Protein AF-A0A8T4L380-F1 (afdb_monomer_lite)

Structure (mmCIF, N/CA/C/O backbone):
data_AF-A0A8T4L380-F1
#
_entry.id   AF-A0A8T4L380-F1
#
loop_
_atom_site.group_PDB
_atom_site.id
_atom_site.type_symbol
_atom_site.label_atom_id
_atom_site.label_alt_id
_atom_site.label_comp_id
_atom_site.label_asym_id
_atom_site.label_entity_id
_atom_site.label_seq_id
_atom_site.pdbx_PDB_ins_code
_atom_site.Cartn_x
_atom_site.Cartn_y
_atom_site.Cartn_z
_atom_site.occupancy
_atom_site.B_iso_or_equiv
_atom_site.auth_seq_id
_atom_site.auth_comp_id
_atom_site.auth_asym_id
_atom_site.auth_atom_id
_atom_site.pdbx_PDB_model_num
ATOM 1 N N . ASP A 1 1 ? -17.806 3.455 11.274 1.00 92.19 1 ASP A N 1
ATOM 2 C CA . ASP A 1 1 ? -17.562 3.698 9.845 1.00 92.19 1 ASP A CA 1
ATOM 3 C C . ASP A 1 1 ? -16.169 3.200 9.484 1.00 92.19 1 ASP A C 1
ATOM 5 O O . ASP A 1 1 ? -15.406 2.957 10.416 1.00 92.19 1 ASP A O 1
ATOM 9 N N . VAL A 1 2 ? -15.879 2.960 8.207 1.00 95.69 2 VAL A N 1
ATOM 10 C CA . VAL A 1 2 ? -14.530 2.593 7.743 1.00 95.69 2 VAL A CA 1
ATOM 11 C C . VAL A 1 2 ? -14.203 3.449 6.533 1.00 95.69 2 VAL A C 1
ATOM 13 O O . VAL A 1 2 ? -14.936 3.405 5.547 1.00 95.69 2 VAL A O 1
ATOM 16 N N . SER A 1 3 ? -13.111 4.196 6.608 1.00 97.75 3 SER A N 1
ATOM 17 C CA . SER A 1 3 ? -12.619 5.052 5.532 1.00 97.75 3 SER A CA 1
ATOM 18 C C . SER A 1 3 ? -11.193 4.659 5.152 1.00 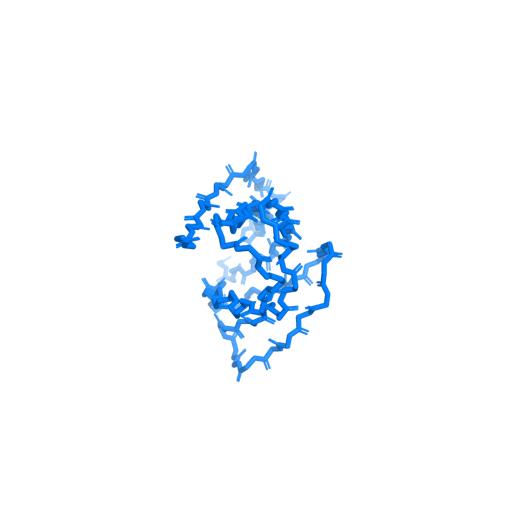97.75 3 SER A C 1
ATOM 20 O O . SER A 1 3 ? -10.474 4.011 5.915 1.00 97.75 3 SER A O 1
ATOM 22 N N . GLY A 1 4 ? -10.806 5.024 3.932 1.00 97.62 4 GLY A N 1
ATOM 23 C CA . GLY A 1 4 ? -9.460 4.833 3.416 1.00 97.62 4 GLY A CA 1
ATOM 24 C C . GLY A 1 4 ? -9.058 6.020 2.552 1.00 97.62 4 GLY A C 1
ATOM 25 O O . GLY A 1 4 ? 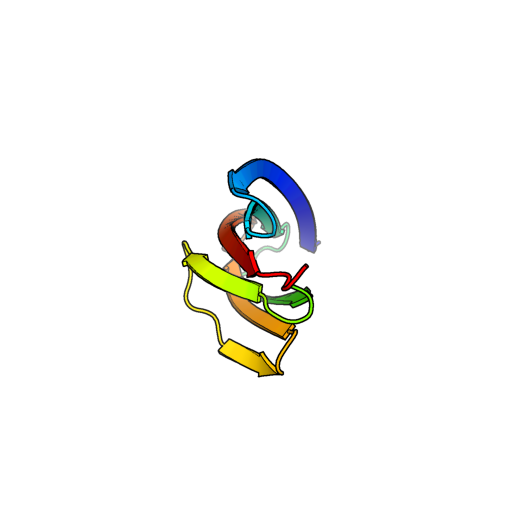-9.827 6.438 1.686 1.00 97.62 4 GLY A O 1
ATOM 26 N N . GLU A 1 5 ? -7.863 6.550 2.777 1.00 98.25 5 GLU A N 1
ATOM 27 C CA . GLU A 1 5 ? -7.256 7.606 1.970 1.00 98.25 5 GLU A CA 1
ATOM 28 C C . GLU A 1 5 ? -5.959 7.092 1.354 1.00 98.25 5 GLU A C 1
ATOM 30 O O . GLU A 1 5 ? -5.161 6.460 2.038 1.00 98.25 5 GLU A O 1
ATOM 35 N N . ARG A 1 6 ? -5.748 7.366 0.064 1.00 98.19 6 ARG A N 1
ATOM 36 C CA . ARG A 1 6 ? -4.556 6.963 -0.686 1.00 98.19 6 ARG A CA 1
ATOM 37 C C . ARG A 1 6 ? -3.841 8.193 -1.218 1.00 98.19 6 ARG A C 1
ATOM 39 O O . ARG A 1 6 ? -4.427 8.956 -1.986 1.00 98.19 6 ARG A O 1
ATOM 46 N N . ILE A 1 7 ? -2.556 8.315 -0.912 1.00 98.06 7 ILE A N 1
ATOM 47 C CA . ILE A 1 7 ? -1.690 9.385 -1.409 1.00 98.06 7 ILE A CA 1
ATOM 48 C C . ILE A 1 7 ? -0.462 8.810 -2.117 1.00 98.06 7 ILE A C 1
ATOM 50 O O . ILE A 1 7 ? 0.049 7.753 -1.748 1.00 98.06 7 ILE A O 1
ATOM 54 N N . GLN A 1 8 ? 0.014 9.505 -3.152 1.00 98.25 8 GLN A N 1
ATOM 55 C CA . GLN A 1 8 ? 1.335 9.260 -3.730 1.00 98.25 8 GLN A CA 1
ATOM 56 C C . GLN A 1 8 ? 2.334 10.171 -3.026 1.00 98.25 8 GLN A C 1
ATOM 58 O O . GLN A 1 8 ? 2.274 11.389 -3.188 1.00 98.25 8 GLN A O 1
ATOM 63 N N . THR A 1 9 ? 3.218 9.587 -2.226 1.00 98.06 9 THR A N 1
ATOM 64 C CA . THR A 1 9 ? 4.196 10.337 -1.430 1.00 98.06 9 THR A CA 1
ATOM 65 C C . THR A 1 9 ? 5.437 10.687 -2.236 1.00 98.06 9 THR A C 1
ATOM 67 O O . THR A 1 9 ? 6.051 11.724 -1.999 1.00 98.06 9 THR A O 1
ATOM 70 N N . GLU A 1 10 ? 5.787 9.856 -3.220 1.00 97.69 10 GLU A N 1
ATOM 71 C CA . GLU A 1 10 ? 6.973 10.057 -4.044 1.00 97.69 10 GLU A CA 1
ATOM 72 C C . GLU A 1 10 ? 6.771 9.545 -5.478 1.00 97.69 10 GLU A C 1
ATOM 74 O O . GLU A 1 10 ? 6.052 8.572 -5.721 1.00 97.69 10 GLU A O 1
ATOM 79 N N . SER A 1 11 ? 7.431 10.204 -6.432 1.00 97.06 11 SER A N 1
ATOM 80 C CA . SER A 1 11 ? 7.578 9.744 -7.814 1.00 97.06 11 SER A CA 1
ATOM 81 C C . SER A 1 11 ? 8.964 10.121 -8.323 1.00 97.06 11 SER A C 1
ATOM 83 O O . SER A 1 11 ? 9.300 11.304 -8.424 1.00 97.06 11 SER A O 1
ATOM 85 N N . VAL A 1 12 ? 9.785 9.121 -8.633 1.00 97.50 12 VAL A N 1
ATOM 86 C CA . VAL A 1 12 ? 11.177 9.300 -9.053 1.00 97.50 12 VAL A CA 1
ATOM 87 C C . VAL A 1 12 ? 11.394 8.633 -10.402 1.00 97.50 12 VAL A C 1
ATOM 89 O O . VAL A 1 12 ? 11.226 7.424 -10.554 1.00 97.50 12 VAL A O 1
ATOM 92 N N . ASN A 1 13 ? 11.858 9.399 -11.392 1.00 96.56 13 ASN A N 1
ATOM 93 C CA . ASN A 1 13 ? 12.427 8.813 -12.601 1.00 96.56 13 ASN A CA 1
ATOM 94 C C . ASN A 1 13 ? 13.894 8.448 -12.340 1.00 96.56 13 ASN A C 1
ATOM 96 O O . ASN A 1 13 ? 14.763 9.315 -12.318 1.00 96.56 13 ASN A O 1
ATOM 100 N N . VAL A 1 14 ? 14.165 7.159 -12.134 1.00 95.62 14 VAL A N 1
ATOM 101 C CA . VAL A 1 14 ? 15.520 6.665 -11.832 1.00 95.62 14 VAL A CA 1
ATO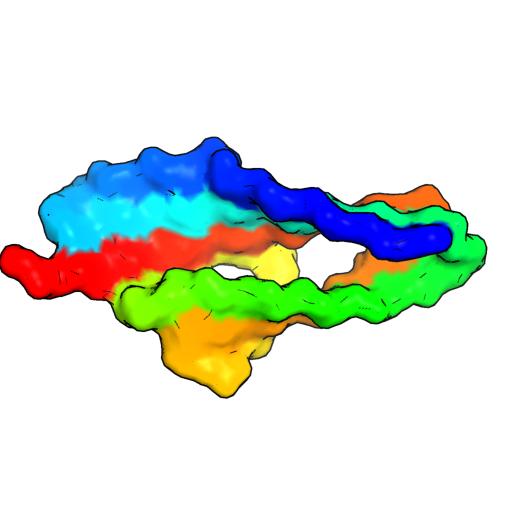M 102 C C . VAL A 1 14 ? 16.406 6.724 -13.075 1.00 95.62 14 VAL A C 1
ATOM 104 O O . VAL A 1 14 ? 17.590 7.045 -13.004 1.00 95.62 14 VAL A O 1
ATOM 107 N N . ARG A 1 15 ? 15.833 6.368 -14.229 1.00 94.31 15 ARG A N 1
ATOM 108 C CA . ARG A 1 15 ? 16.455 6.439 -15.557 1.00 94.31 15 ARG A CA 1
ATOM 109 C C . ARG A 1 15 ? 15.382 6.313 -16.639 1.00 94.31 15 ARG A C 1
ATOM 111 O O . ARG A 1 15 ? 14.216 6.045 -16.345 1.00 94.31 15 ARG A O 1
ATOM 118 N N . LYS A 1 16 ? 15.780 6.424 -17.913 1.00 95.06 16 LYS A N 1
ATOM 119 C CA . LYS A 1 16 ? 14.875 6.211 -19.056 1.00 95.06 16 LYS A CA 1
ATOM 120 C C . LYS A 1 16 ? 14.114 4.886 -18.897 1.00 95.06 16 LYS A C 1
ATOM 122 O O . LYS A 1 16 ? 14.730 3.827 -18.803 1.00 95.06 16 LYS A O 1
ATOM 127 N N . GLY A 1 17 ? 12.785 4.976 -18.867 1.00 94.12 17 GLY A N 1
ATOM 128 C CA . GLY A 1 17 ? 11.895 3.822 -18.758 1.00 94.12 17 GLY A CA 1
ATOM 129 C C . GLY A 1 17 ? 11.827 3.163 -17.378 1.00 94.12 17 GLY A C 1
ATOM 130 O O . GLY A 1 17 ? 11.197 2.123 -17.280 1.00 94.12 17 GLY A O 1
ATOM 131 N N . VAL A 1 18 ? 12.436 3.713 -16.321 1.00 96.75 18 VAL A N 1
ATOM 132 C CA . VAL A 1 18 ? 12.329 3.168 -14.954 1.00 96.75 18 VAL A CA 1
ATOM 133 C C . VAL A 1 18 ? 11.841 4.244 -13.992 1.00 96.75 18 VAL A C 1
ATOM 135 O O . VAL A 1 18 ? 12.484 5.286 -13.844 1.00 96.75 18 VAL A O 1
ATOM 138 N N . TYR A 1 19 ? 10.726 3.961 -13.326 1.00 97.44 19 TYR A N 1
ATOM 139 C CA . TYR A 1 19 ? 10.068 4.848 -12.370 1.00 97.44 19 TYR A CA 1
ATOM 140 C C . TYR A 1 19 ? 9.898 4.137 -11.033 1.00 97.44 19 TYR A C 1
ATOM 142 O O . TYR A 1 19 ? 9.598 2.944 -11.021 1.00 97.44 19 TYR A O 1
ATOM 150 N N . LEU A 1 20 ? 10.097 4.865 -9.938 1.00 98.06 20 LEU A N 1
ATOM 151 C CA . LEU A 1 20 ? 9.760 4.442 -8.585 1.00 98.06 20 LEU A CA 1
ATOM 152 C C . LEU A 1 20 ? 8.657 5.351 -8.061 1.00 98.06 20 LEU A C 1
ATOM 154 O O . LEU A 1 20 ? 8.868 6.556 -7.947 1.00 98.06 20 LEU A O 1
ATOM 158 N N . ASP A 1 21 ? 7.511 4.770 -7.738 1.00 98.19 21 ASP A N 1
ATOM 159 C CA . ASP A 1 21 ? 6.377 5.487 -7.170 1.00 98.19 21 ASP A CA 1
ATOM 160 C C . ASP A 1 21 ? 6.058 4.912 -5.791 1.00 98.19 21 ASP A C 1
ATOM 162 O O . ASP A 1 21 ? 5.867 3.701 -5.645 1.00 98.19 21 ASP A O 1
ATOM 166 N N . SER A 1 22 ? 6.020 5.777 -4.780 1.00 98.44 22 SER A N 1
ATOM 167 C CA . SER A 1 22 ? 5.720 5.410 -3.394 1.00 98.44 22 SER A CA 1
ATOM 168 C C . SER A 1 22 ? 4.331 5.899 -3.012 1.00 98.44 22 SER A C 1
ATOM 170 O O . SER A 1 22 ? 3.930 7.014 -3.358 1.00 98.44 22 SER A O 1
ATOM 172 N N . TYR A 1 23 ? 3.602 5.062 -2.286 1.00 98.56 23 TYR A N 1
ATOM 173 C CA . TYR A 1 23 ? 2.234 5.321 -1.871 1.00 98.56 23 TYR A CA 1
ATOM 174 C C . TYR A 1 23 ? 2.047 5.036 -0.387 1.00 98.56 23 TYR A C 1
ATOM 176 O O . TYR A 1 23 ? 2.666 4.126 0.168 1.00 98.56 23 TYR A O 1
ATOM 184 N N . GLU A 1 24 ? 1.139 5.790 0.221 1.00 98.62 24 GLU A N 1
ATOM 185 C CA . GLU A 1 24 ? 0.619 5.538 1.561 1.00 98.62 24 GLU A CA 1
ATOM 186 C C . GLU A 1 24 ? -0.903 5.453 1.507 1.00 98.62 24 GLU A C 1
ATOM 188 O O . GLU A 1 24 ? -1.563 6.230 0.811 1.00 98.62 24 GLU A O 1
ATOM 193 N N . ILE A 1 25 ? -1.448 4.476 2.226 1.00 98.62 25 ILE A N 1
ATOM 194 C CA . ILE A 1 25 ? -2.878 4.242 2.365 1.00 98.62 25 ILE A CA 1
ATOM 195 C C . ILE A 1 25 ? -3.206 4.228 3.849 1.00 98.62 25 ILE A C 1
ATOM 197 O O . ILE A 1 25 ? -2.831 3.290 4.553 1.00 98.62 25 ILE A O 1
ATOM 201 N N . THR A 1 26 ? -3.915 5.246 4.318 1.00 98.56 26 THR A N 1
ATOM 202 C CA . THR A 1 26 ? -4.366 5.340 5.707 1.00 98.56 26 THR A CA 1
ATOM 203 C C . THR A 1 26 ? -5.790 4.826 5.802 1.00 98.56 26 THR A C 1
ATOM 205 O O . THR A 1 26 ? -6.689 5.333 5.135 1.00 98.56 26 THR A O 1
ATOM 208 N N . LEU A 1 27 ? -5.985 3.797 6.622 1.00 98.50 27 LEU A N 1
ATOM 209 C CA . LEU A 1 27 ? -7.278 3.202 6.927 1.00 98.50 27 LEU A CA 1
ATOM 210 C C . LEU A 1 27 ? -7.709 3.641 8.318 1.00 98.50 27 LEU A C 1
ATOM 212 O O . LEU A 1 27 ? -6.944 3.484 9.268 1.00 98.50 27 LEU A O 1
ATOM 216 N N . GLU A 1 28 ? -8.943 4.104 8.458 1.00 98.44 28 GLU A N 1
ATOM 217 C CA . GLU A 1 28 ? -9.497 4.537 9.737 1.00 98.44 28 GLU A CA 1
ATOM 218 C C . GLU A 1 28 ? -10.751 3.722 10.062 1.00 98.44 28 GLU A C 1
ATOM 220 O O . GLU A 1 28 ? -11.676 3.577 9.256 1.00 98.44 28 GLU A O 1
ATOM 225 N N . ASN A 1 29 ? -10.781 3.157 11.267 1.00 98.31 29 ASN A N 1
ATOM 226 C CA . ASN A 1 29 ? -11.878 2.349 11.767 1.00 98.31 29 ASN A CA 1
ATOM 227 C C . ASN A 1 29 ? -12.563 3.047 12.942 1.00 98.31 29 ASN A C 1
ATOM 229 O O . ASN A 1 29 ? -12.107 3.010 14.083 1.00 98.31 29 ASN A O 1
ATOM 233 N N . GLN A 1 30 ? -13.748 3.590 12.6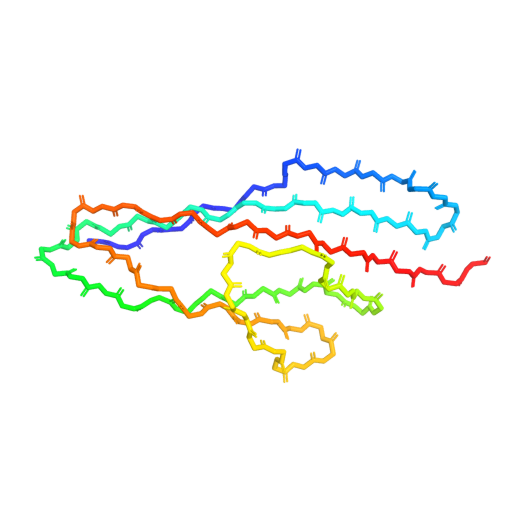78 1.00 98.12 30 GLN A N 1
ATOM 234 C CA . GLN A 1 30 ? -14.592 4.237 13.680 1.00 98.12 30 GLN A CA 1
ATOM 235 C C . GLN A 1 30 ? -15.525 3.259 14.419 1.00 98.12 30 GLN A C 1
ATOM 237 O O . GLN A 1 30 ? -16.427 3.686 15.146 1.00 98.12 30 GLN A O 1
ATOM 242 N N . LYS A 1 31 ? -15.387 1.941 14.227 1.00 97.56 31 LYS A N 1
ATOM 243 C CA . LYS A 1 31 ? -16.159 0.917 14.958 1.00 97.56 31 LYS A CA 1
ATOM 244 C C . LYS A 1 31 ? -15.520 0.619 16.317 1.00 97.56 31 LYS A C 1
ATOM 246 O O . LYS A 1 31 ? -14.347 0.892 16.543 1.00 97.56 31 LYS A O 1
ATOM 251 N N . ASP A 1 32 ? -16.305 0.028 17.212 1.00 98.00 32 ASP A N 1
ATOM 252 C CA . ASP A 1 32 ? -15.870 -0.386 18.556 1.00 98.00 32 ASP A CA 1
ATOM 253 C C . ASP A 1 32 ? -15.159 -1.753 18.580 1.00 98.00 32 ASP A C 1
ATOM 255 O O . ASP A 1 32 ? -14.802 -2.256 19.642 1.00 98.00 32 ASP A O 1
ATOM 259 N N . THR A 1 33 ? -14.934 -2.364 17.415 1.00 98.19 33 THR A N 1
ATOM 260 C CA . THR A 1 33 ? -14.239 -3.648 17.263 1.00 98.19 33 THR A CA 1
ATOM 261 C C . THR A 1 33 ? -13.126 -3.534 16.229 1.00 98.19 33 THR A C 1
ATOM 263 O O . THR A 1 33 ? -13.252 -2.766 15.273 1.00 98.19 33 THR A O 1
ATOM 266 N N . GLU A 1 34 ? -12.064 -4.327 16.395 1.00 98.25 34 GLU A N 1
ATOM 267 C CA . GLU A 1 34 ? -11.079 -4.551 15.331 1.00 98.25 34 GLU A CA 1
ATOM 268 C C . GLU A 1 34 ? -11.787 -5.101 14.087 1.00 98.25 34 GLU A C 1
ATOM 270 O O . GLU A 1 34 ? -12.736 -5.887 14.190 1.00 98.25 34 GLU A O 1
ATOM 275 N N . ILE A 1 35 ? -11.335 -4.663 12.918 1.00 98.31 35 ILE A N 1
ATOM 276 C CA . ILE A 1 35 ? -11.808 -5.160 11.630 1.00 98.31 35 ILE A CA 1
ATOM 277 C C . ILE A 1 35 ? -10.635 -5.569 10.755 1.00 98.31 35 ILE A C 1
ATOM 279 O O . ILE A 1 35 ? -9.526 -5.051 10.885 1.00 98.31 35 ILE A O 1
ATOM 283 N N . GLU A 1 36 ? -10.916 -6.463 9.821 1.00 98.12 36 GLU A N 1
ATOM 284 C CA . GLU A 1 36 ? -10.016 -6.784 8.726 1.00 98.12 36 GLU A CA 1
ATOM 285 C C . GLU A 1 36 ? -10.475 -6.043 7.468 1.00 98.12 36 GLU A C 1
ATOM 287 O O . GLU A 1 36 ? -11.656 -6.069 7.113 1.00 98.12 36 GLU A O 1
ATOM 292 N N . VAL A 1 37 ? -9.543 -5.351 6.819 1.00 97.88 37 VAL A N 1
ATOM 293 C CA . VAL A 1 37 ? -9.756 -4.595 5.585 1.00 97.88 37 VAL A CA 1
ATOM 294 C C . VAL A 1 37 ? -8.831 -5.158 4.516 1.00 97.88 37 VAL A C 1
ATOM 296 O O . VAL A 1 37 ? -7.625 -5.273 4.731 1.00 97.88 37 VAL A O 1
ATOM 299 N N . VAL A 1 38 ? -9.395 -5.491 3.356 1.00 98.12 38 VAL A N 1
ATOM 300 C CA . VAL A 1 38 ? -8.624 -5.882 2.173 1.00 98.12 38 VAL A CA 1
ATOM 301 C C . VAL A 1 38 ? -8.430 -4.650 1.300 1.00 98.12 38 VAL A C 1
ATOM 303 O O . VAL A 1 38 ? -9.393 -4.099 0.766 1.00 98.12 38 VAL A O 1
ATOM 306 N N . VAL A 1 39 ? -7.183 -4.208 1.170 1.00 98.12 39 VAL A N 1
ATOM 307 C CA . VAL A 1 39 ? -6.793 -3.095 0.302 1.00 98.12 39 VAL A CA 1
ATOM 308 C C . VAL A 1 39 ? -6.352 -3.664 -1.038 1.00 98.12 39 VAL A C 1
ATOM 310 O O . VAL A 1 39 ? -5.344 -4.365 -1.100 1.00 98.12 39 VAL A O 1
ATOM 313 N N . VAL A 1 40 ? -7.104 -3.367 -2.097 1.00 98.12 40 VAL A N 1
ATOM 314 C CA . VAL A 1 40 ? -6.839 -3.850 -3.460 1.00 98.12 40 VAL A CA 1
ATOM 315 C C . VAL A 1 40 ? -6.158 -2.747 -4.266 1.00 98.12 40 VAL A C 1
ATOM 317 O O . VAL A 1 40 ? -6.788 -1.738 -4.579 1.00 98.12 40 VAL A O 1
ATOM 320 N N . GLU A 1 41 ? -4.899 -2.950 -4.652 1.00 97.88 41 GLU A N 1
ATOM 321 C CA . GLU A 1 41 ? -4.112 -1.967 -5.401 1.00 97.88 41 GLU A CA 1
ATOM 322 C C . GLU A 1 41 ? -3.804 -2.440 -6.822 1.00 97.88 41 GLU A C 1
ATOM 324 O O . GLU A 1 41 ? -3.305 -3.545 -7.055 1.00 97.88 41 GLU A O 1
ATOM 329 N N . ARG A 1 42 ? -4.054 -1.554 -7.791 1.00 96.94 42 ARG A N 1
ATOM 330 C CA . ARG A 1 42 ? -3.767 -1.782 -9.212 1.00 96.94 42 ARG A CA 1
ATOM 331 C C . ARG A 1 42 ? -2.478 -1.074 -9.610 1.00 96.94 42 ARG A C 1
ATOM 333 O O . ARG A 1 42 ? -2.492 0.109 -9.928 1.00 96.94 42 ARG A O 1
ATOM 340 N N . ILE A 1 43 ? -1.376 -1.817 -9.622 1.00 94.62 43 ILE A N 1
ATOM 341 C CA . ILE A 1 43 ? -0.017 -1.282 -9.824 1.00 94.62 43 ILE A CA 1
ATOM 342 C C . ILE A 1 43 ? 0.406 -1.176 -11.299 1.00 94.62 43 ILE A C 1
ATOM 344 O O . ILE A 1 43 ? 1.470 -0.653 -11.603 1.00 94.62 43 ILE A O 1
ATOM 348 N N . GLY A 1 44 ? -0.432 -1.643 -12.228 1.00 90.69 44 GLY A N 1
ATOM 349 C CA . GLY A 1 44 ? -0.163 -1.579 -13.667 1.00 90.69 44 GLY A CA 1
ATOM 350 C C . GLY A 1 44 ? 0.786 -2.674 -14.184 1.00 90.69 44 GLY A C 1
ATOM 351 O O . GLY A 1 44 ? 1.351 -3.450 -13.410 1.00 90.69 44 GLY A O 1
ATOM 352 N N . PRO A 1 45 ? 0.913 -2.818 -15.516 1.00 88.25 45 PRO A N 1
ATOM 353 C CA . PRO A 1 45 ? 1.789 -3.814 -16.127 1.00 88.25 45 PRO A CA 1
ATOM 354 C C . PRO A 1 45 ? 3.265 -3.436 -15.948 1.00 88.25 45 PRO A C 1
ATOM 356 O O . PRO A 1 45 ? 3.614 -2.262 -15.902 1.00 88.25 45 PRO A O 1
ATOM 359 N N . TYR A 1 46 ? 4.141 -4.444 -15.888 1.00 93.88 46 TYR A N 1
ATOM 360 C CA . TYR A 1 46 ? 5.596 -4.280 -15.706 1.00 93.88 46 TYR A CA 1
ATOM 361 C C . TYR A 1 46 ? 6.027 -3.647 -14.371 1.00 93.88 46 TYR A C 1
ATOM 363 O O . TYR A 1 46 ? 7.202 -3.308 -14.208 1.00 93.88 46 TYR A O 1
ATOM 371 N N . ALA A 1 47 ? 5.099 -3.521 -13.421 1.00 95.94 47 ALA A N 1
ATOM 372 C CA . ALA A 1 47 ? 5.374 -3.063 -12.072 1.00 95.94 47 ALA A CA 1
ATOM 373 C C . ALA A 1 47 ? 5.822 -4.217 -11.161 1.00 95.94 47 ALA A C 1
ATO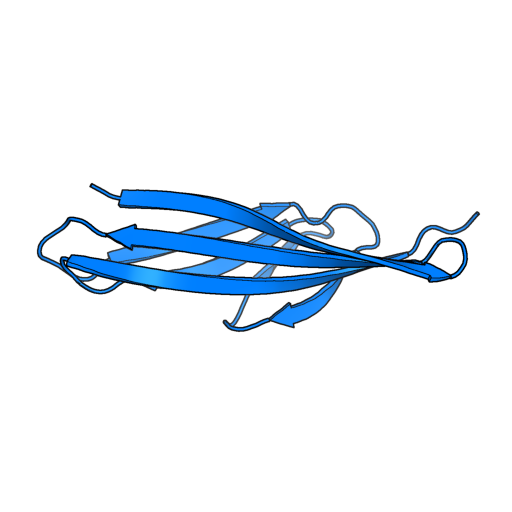M 375 O O . ALA A 1 47 ? 5.330 -5.349 -11.246 1.00 95.94 47 ALA A O 1
ATOM 376 N N . THR A 1 48 ? 6.758 -3.924 -10.264 1.00 96.75 48 THR A N 1
ATOM 377 C CA . THR A 1 48 ? 7.188 -4.811 -9.178 1.00 96.75 48 THR A CA 1
ATOM 378 C C . THR A 1 48 ? 7.209 -4.027 -7.877 1.00 96.75 48 THR A C 1
ATOM 380 O O . THR A 1 48 ? 7.783 -2.945 -7.828 1.00 96.75 48 THR A O 1
ATOM 383 N N . VAL A 1 49 ? 6.603 -4.568 -6.820 1.00 97.69 49 VAL A N 1
ATOM 384 C CA . VAL A 1 49 ? 6.701 -3.975 -5.480 1.00 97.69 49 VAL A CA 1
ATOM 385 C C . VAL A 1 49 ? 8.125 -4.181 -4.967 1.00 97.69 49 VAL A C 1
ATOM 387 O O . VAL A 1 49 ? 8.597 -5.317 -4.904 1.00 97.69 49 VAL A O 1
ATOM 390 N N . THR A 1 50 ? 8.820 -3.096 -4.642 1.00 97.75 50 THR A N 1
ATOM 391 C CA . THR A 1 50 ? 10.218 -3.112 -4.173 1.00 97.75 50 THR A CA 1
ATOM 392 C C . THR A 1 50 ? 10.350 -2.817 -2.683 1.00 97.75 50 THR A C 1
ATOM 394 O O . THR A 1 50 ? 11.381 -3.133 -2.092 1.00 97.75 50 THR A O 1
ATOM 397 N N . SER A 1 51 ? 9.310 -2.248 -2.073 1.00 97.75 51 SER A N 1
ATOM 398 C CA . SER A 1 51 ? 9.206 -1.994 -0.636 1.00 97.75 51 SER A CA 1
ATOM 399 C C . SER A 1 51 ? 7.744 -2.073 -0.204 1.00 97.75 51 SER A C 1
ATOM 401 O O . SER A 1 51 ? 6.860 -1.676 -0.965 1.00 97.75 51 SER A O 1
ATOM 403 N N . ASN A 1 52 ? 7.488 -2.578 1.001 1.00 98.19 52 ASN A N 1
ATOM 404 C CA . ASN A 1 52 ? 6.153 -2.699 1.581 1.00 98.19 52 ASN A CA 1
ATOM 405 C C . ASN A 1 52 ? 6.224 -2.756 3.116 1.00 98.19 52 ASN A C 1
ATOM 407 O O . ASN A 1 52 ? 7.064 -3.466 3.669 1.00 98.19 52 ASN A O 1
ATOM 411 N N . SER A 1 53 ? 5.331 -2.040 3.803 1.00 97.94 53 SER A N 1
ATOM 412 C CA . SER A 1 53 ? 5.194 -2.085 5.268 1.00 97.94 53 SER A CA 1
ATOM 413 C C . SER A 1 53 ? 4.510 -3.357 5.760 1.00 97.94 53 SER A C 1
ATOM 415 O O . SER A 1 53 ? 4.801 -3.849 6.849 1.00 97.94 53 SER A O 1
ATOM 417 N N . ASP A 1 54 ? 3.603 -3.894 4.947 1.00 97.88 54 ASP A N 1
ATOM 418 C CA . ASP A 1 54 ? 2.740 -5.020 5.280 1.00 97.88 54 ASP A CA 1
ATOM 419 C C . ASP A 1 54 ? 2.842 -6.101 4.208 1.00 97.88 54 ASP A C 1
ATOM 421 O O . ASP A 1 54 ? 3.113 -5.823 3.037 1.00 97.88 54 ASP A O 1
ATOM 425 N N . ALA A 1 55 ? 2.624 -7.354 4.607 1.00 97.50 55 ALA A N 1
ATOM 426 C CA . ALA A 1 55 ? 2.579 -8.460 3.664 1.00 97.50 55 ALA A CA 1
ATOM 427 C C . ALA A 1 55 ? 1.434 -8.262 2.660 1.00 97.50 55 ALA A C 1
ATOM 429 O O . ALA A 1 55 ? 0.322 -7.885 3.035 1.00 97.50 55 ALA A O 1
ATOM 430 N N . PHE A 1 56 ? 1.716 -8.563 1.396 1.00 98.19 56 PHE A N 1
ATOM 431 C CA . PHE A 1 56 ? 0.730 -8.531 0.327 1.00 98.19 56 PHE A CA 1
ATOM 432 C C . PHE A 1 56 ? 0.703 -9.853 -0.427 1.00 98.19 56 PHE A C 1
ATOM 434 O O . PHE A 1 56 ? 1.691 -10.591 -0.474 1.00 98.19 56 PHE A O 1
ATOM 441 N N . GLU A 1 57 ? -0.424 -10.121 -1.068 1.00 98.12 57 GLU A N 1
ATOM 442 C CA . GLU A 1 57 ? -0.564 -11.202 -2.029 1.00 98.12 57 GLU A CA 1
ATOM 443 C C . GLU A 1 57 ? -0.641 -10.625 -3.442 1.00 98.12 57 GLU A C 1
ATOM 445 O O . GLU A 1 57 ? -1.387 -9.683 -3.707 1.00 98.12 57 GLU A O 1
ATOM 450 N N . LYS A 1 58 ? 0.122 -11.195 -4.378 1.00 96.75 58 LYS A N 1
ATOM 451 C CA . LYS A 1 58 ? 0.012 -10.847 -5.796 1.00 96.75 58 LYS A CA 1
ATOM 452 C C . LYS A 1 58 ? -1.113 -11.661 -6.433 1.00 96.75 58 LYS A C 1
ATOM 454 O O . LYS A 1 58 ? -0.916 -12.831 -6.752 1.00 96.75 58 LYS A O 1
ATOM 459 N N . LYS A 1 59 ? -2.273 -11.035 -6.644 1.00 97.44 59 LYS A N 1
ATOM 460 C CA . LYS A 1 59 ? -3.459 -11.682 -7.231 1.00 97.44 59 LYS A CA 1
ATOM 461 C C . LYS A 1 59 ? -3.373 -11.824 -8.744 1.00 97.44 59 LYS A C 1
ATOM 463 O O . LYS A 1 59 ? -3.880 -12.787 -9.313 1.00 97.44 59 LYS A O 1
ATOM 468 N N . SER A 1 60 ? -2.710 -10.882 -9.413 1.00 96.00 60 SER A N 1
ATOM 469 C CA . SER A 1 60 ? -2.488 -10.940 -10.858 1.00 96.00 60 SER A CA 1
ATOM 470 C C . SER A 1 60 ? -1.201 -10.221 -11.266 1.00 96.00 60 SER A C 1
ATOM 472 O O . SER A 1 60 ? -0.426 -9.756 -10.431 1.00 96.00 60 SER A O 1
ATOM 474 N N . ALA A 1 61 ? -0.943 -10.109 -12.571 1.00 93.12 61 ALA A N 1
ATOM 475 C CA . ALA A 1 61 ? 0.197 -9.349 -13.077 1.00 93.12 61 ALA A CA 1
ATOM 476 C C . ALA A 1 61 ? 0.152 -7.855 -12.697 1.00 93.12 61 ALA A C 1
ATOM 478 O O . ALA A 1 61 ? 1.211 -7.234 -12.650 1.00 93.12 61 ALA A O 1
ATOM 479 N N . THR A 1 62 ? -1.037 -7.304 -12.424 1.00 96.44 62 THR A N 1
ATOM 480 C CA . THR A 1 62 ? -1.268 -5.864 -12.211 1.00 96.44 62 THR A CA 1
ATOM 481 C C . THR A 1 62 ? -2.002 -5.542 -10.911 1.00 96.44 62 THR A C 1
ATOM 483 O O . THR A 1 62 ? -2.348 -4.383 -10.699 1.00 96.44 62 THR A O 1
ATOM 486 N N . GLU A 1 63 ? -2.293 -6.539 -10.076 1.00 97.69 63 GLU A N 1
ATOM 487 C CA . GLU A 1 63 ? -3.096 -6.381 -8.860 1.00 97.69 63 GLU A CA 1
ATOM 488 C C . GLU A 1 63 ? -2.425 -7.068 -7.671 1.00 97.69 63 GLU A C 1
ATOM 490 O O . GLU A 1 63 ? -1.971 -8.216 -7.775 1.00 97.69 63 GLU A O 1
ATOM 495 N N . ILE A 1 64 ? -2.375 -6.346 -6.556 1.00 98.06 64 ILE A N 1
ATOM 496 C CA . ILE A 1 64 ? -1.894 -6.818 -5.260 1.00 98.06 64 ILE A CA 1
ATOM 497 C C . ILE A 1 64 ? -2.940 -6.521 -4.187 1.00 98.06 64 ILE A C 1
ATOM 499 O O . ILE A 1 64 ? -3.696 -5.556 -4.300 1.00 98.06 64 ILE A O 1
ATOM 503 N N . GLU A 1 65 ? -2.953 -7.330 -3.135 1.00 98.50 65 GLU A N 1
ATOM 504 C CA . GLU A 1 65 ? -3.847 -7.145 -1.997 1.00 98.50 65 GLU A CA 1
ATOM 505 C C . GLU A 1 65 ? -3.080 -7.123 -0.681 1.00 98.50 65 GLU A C 1
ATOM 507 O O . GLU A 1 65 ? -2.277 -8.018 -0.415 1.00 98.50 65 GLU A O 1
ATOM 512 N N . PHE A 1 66 ? -3.384 -6.145 0.169 1.00 98.50 66 PHE A N 1
ATOM 513 C CA . PHE A 1 66 ? -2.948 -6.116 1.563 1.00 98.50 66 PHE A CA 1
ATOM 514 C C . PHE A 1 66 ? -4.132 -6.478 2.457 1.00 98.50 66 PHE A C 1
ATOM 516 O O . PHE A 1 66 ? -5.172 -5.824 2.405 1.00 98.50 66 PHE A O 1
ATOM 523 N N . THR A 1 67 ? -3.977 -7.503 3.296 1.00 98.06 67 THR A N 1
ATOM 524 C CA . THR A 1 67 ? -4.969 -7.834 4.331 1.00 98.06 67 THR A CA 1
ATOM 525 C C . THR A 1 67 ? -4.540 -7.191 5.642 1.00 98.06 67 THR A C 1
ATOM 527 O O . THR A 1 67 ? -3.527 -7.568 6.233 1.00 98.06 67 THR A O 1
ATOM 530 N N . VAL A 1 68 ? -5.292 -6.186 6.083 1.00 97.69 68 VAL A N 1
ATOM 531 C CA . VAL A 1 68 ? -4.878 -5.257 7.134 1.00 97.69 68 VAL A CA 1
ATOM 532 C C . VAL A 1 68 ? -5.868 -5.295 8.287 1.00 97.69 68 VAL A C 1
ATOM 534 O O . VAL A 1 68 ? -7.052 -5.018 8.118 1.00 97.69 68 VAL A O 1
ATOM 537 N N . LYS A 1 69 ? -5.371 -5.587 9.490 1.00 97.94 69 LYS A N 1
ATOM 538 C CA . LYS A 1 69 ? -6.150 -5.438 10.722 1.00 97.94 69 LYS A CA 1
ATOM 539 C C . LYS A 1 69 ? -6.082 -4.001 11.213 1.00 97.94 69 LYS A C 1
ATOM 541 O O . LYS A 1 69 ? -4.988 -3.513 11.501 1.00 97.94 69 LYS A O 1
ATOM 546 N N . VAL A 1 70 ? -7.233 -3.344 11.302 1.00 98.38 70 VAL A N 1
ATOM 547 C CA . VAL A 1 70 ? -7.360 -1.974 11.807 1.00 98.38 70 VAL A CA 1
ATOM 548 C C . VAL A 1 70 ? -8.040 -2.035 13.178 1.00 98.38 70 VAL A C 1
ATOM 550 O O . VAL A 1 70 ? -9.169 -2.538 13.271 1.00 98.38 70 VAL A O 1
ATOM 553 N N . PRO A 1 71 ? -7.381 -1.566 14.254 1.00 98.31 71 PRO A N 1
ATOM 554 C CA . PRO A 1 71 ? -7.915 -1.670 15.609 1.00 98.31 71 PRO A CA 1
ATOM 555 C C . PRO A 1 71 ? -9.233 -0.901 15.769 1.00 98.31 71 PRO A C 1
ATOM 557 O O . PRO A 1 71 ? -9.570 -0.029 14.969 1.00 98.31 71 PRO A O 1
ATOM 560 N N . ALA A 1 72 ? -9.997 -1.233 16.812 1.00 98.12 72 ALA A N 1
ATOM 561 C CA . ALA A 1 72 ? -11.186 -0.471 17.193 1.00 98.12 72 ALA A CA 1
ATOM 562 C C . ALA A 1 72 ? -10.823 0.995 17.474 1.00 98.12 72 ALA A C 1
ATOM 564 O O . ALA A 1 72 ? -9.848 1.248 18.182 1.00 98.12 72 ALA A O 1
ATOM 565 N N . LYS A 1 73 ? -11.628 1.940 16.972 1.00 97.81 73 LYS A N 1
ATOM 566 C CA . LYS A 1 73 ? -11.424 3.392 17.150 1.00 97.81 73 LYS A CA 1
ATOM 567 C C . LYS A 1 73 ? -9.997 3.846 16.827 1.00 97.81 73 LYS A C 1
ATOM 569 O O . LYS A 1 73 ? -9.437 4.678 17.538 1.00 97.81 73 LYS A O 1
ATOM 574 N N . GLY A 1 74 ? -9.399 3.270 15.792 1.00 97.88 74 GLY A N 1
ATOM 575 C CA . GLY A 1 74 ? -8.011 3.529 15.449 1.00 97.88 74 GLY A CA 1
ATOM 576 C C . GLY A 1 74 ? -7.767 3.521 13.955 1.00 97.88 74 GLY A C 1
ATOM 577 O O . GLY A 1 74 ? -8.668 3.290 13.148 1.00 97.88 74 GLY A O 1
ATOM 578 N N . GLU A 1 75 ? -6.515 3.769 13.611 1.00 98.00 75 GLU A N 1
ATOM 579 C CA . GLU A 1 75 ? -6.044 3.855 12.240 1.00 98.00 75 GLU A CA 1
ATOM 580 C C . GLU A 1 75 ? -4.865 2.915 12.007 1.00 98.00 75 GLU A C 1
ATOM 582 O O . GLU A 1 75 ? -4.183 2.480 12.943 1.00 98.00 75 GLU A O 1
ATOM 587 N N . LYS A 1 76 ? -4.636 2.580 10.741 1.00 98.31 76 LYS A N 1
ATOM 588 C CA . LYS A 1 76 ? -3.435 1.886 10.292 1.00 98.31 76 LYS A CA 1
ATOM 589 C C . LYS A 1 76 ? -3.052 2.368 8.900 1.00 98.31 76 LYS A C 1
ATOM 591 O O . LYS A 1 76 ? -3.897 2.419 8.010 1.00 98.31 76 LYS A O 1
ATOM 596 N N . THR A 1 77 ? -1.769 2.650 8.713 1.00 98.56 77 THR A N 1
ATOM 597 C CA . THR A 1 77 ? -1.211 3.048 7.420 1.00 98.56 77 THR A CA 1
ATOM 598 C C . THR A 1 77 ? -0.451 1.889 6.791 1.00 98.56 77 THR A C 1
ATOM 600 O O . THR A 1 77 ? 0.380 1.260 7.445 1.00 98.56 77 THR A O 1
ATOM 603 N N . VAL A 1 78 ? -0.736 1.625 5.518 1.00 98.50 78 VAL A N 1
ATOM 604 C CA . VAL A 1 78 ? 0.045 0.745 4.645 1.00 98.50 78 VAL A CA 1
ATOM 605 C C . VAL A 1 78 ? 0.878 1.617 3.722 1.00 98.50 78 VAL A C 1
ATOM 607 O O . VAL A 1 78 ? 0.331 2.491 3.054 1.00 98.50 78 VAL A O 1
ATOM 610 N N . SER A 1 79 ? 2.179 1.366 3.637 1.00 98.62 79 SER A N 1
ATOM 611 C CA . SER A 1 79 ? 3.059 2.018 2.671 1.00 98.62 79 SER A CA 1
ATOM 612 C C . SER A 1 79 ? 3.702 0.999 1.743 1.00 98.62 79 SER A C 1
ATOM 614 O O . SER A 1 79 ? 4.039 -0.120 2.142 1.00 98.62 79 SER A O 1
ATOM 616 N N . TYR A 1 80 ? 3.851 1.363 0.473 1.00 98.62 80 TYR A N 1
ATOM 617 C CA . TYR A 1 80 ? 4.523 0.517 -0.504 1.00 98.62 80 TYR A CA 1
ATOM 618 C C . TYR A 1 80 ? 5.122 1.336 -1.648 1.00 98.62 80 TYR A C 1
ATOM 620 O O . TYR A 1 80 ? 4.657 2.430 -1.965 1.00 98.62 80 TYR A O 1
ATOM 628 N N . THR A 1 81 ? 6.147 0.779 -2.290 1.00 98.56 81 THR A N 1
ATOM 629 C CA . THR A 1 81 ? 6.809 1.366 -3.460 1.00 98.56 81 THR A CA 1
ATOM 630 C C . THR A 1 81 ? 6.744 0.390 -4.623 1.00 98.56 81 THR A C 1
ATOM 632 O O . THR A 1 81 ? 7.047 -0.796 -4.467 1.00 98.56 81 THR A O 1
ATOM 635 N N . VAL A 1 82 ? 6.381 0.890 -5.801 1.00 98.25 82 VAL A N 1
ATOM 636 C CA . VAL A 1 82 ? 6.404 0.134 -7.055 1.00 98.25 82 VAL A CA 1
ATOM 637 C C . VAL A 1 82 ? 7.500 0.656 -7.963 1.00 98.25 82 VAL A C 1
ATOM 639 O O . VAL A 1 82 ? 7.641 1.856 -8.177 1.00 98.25 82 VAL A O 1
ATOM 642 N N . GLU A 1 83 ? 8.266 -0.265 -8.530 1.00 98.06 83 GLU A N 1
ATOM 643 C CA . GLU A 1 83 ? 9.148 0.009 -9.651 1.00 98.06 83 GLU A CA 1
ATOM 644 C C . GLU A 1 83 ? 8.456 -0.400 -10.946 1.00 98.06 83 GLU A C 1
ATOM 646 O O . GLU A 1 83 ? 8.142 -1.576 -11.134 1.00 98.06 83 GLU A O 1
ATOM 651 N N . THR A 1 84 ? 8.262 0.549 -11.858 1.00 97.06 84 THR A N 1
ATOM 652 C CA . THR A 1 84 ? 7.690 0.283 -13.182 1.00 97.06 84 THR A CA 1
ATOM 653 C C . THR A 1 84 ? 8.764 0.398 -14.253 1.00 97.06 84 THR A C 1
ATOM 655 O O . THR A 1 84 ? 9.462 1.413 -14.338 1.00 97.06 84 THR A O 1
ATOM 658 N N . ARG A 1 85 ? 8.890 -0.640 -15.094 1.00 96.19 85 ARG A N 1
ATOM 659 C CA . ARG A 1 85 ? 9.863 -0.693 -16.196 1.00 96.19 85 ARG A CA 1
ATOM 660 C C . ARG A 1 85 ? 9.186 -0.718 -17.564 1.00 96.19 85 ARG A C 1
ATOM 662 O O . ARG A 1 85 ? 8.595 -1.719 -17.952 1.00 96.19 85 ARG A O 1
ATOM 669 N N . TYR A 1 86 ? 9.360 0.351 -18.329 1.00 92.12 86 TYR A N 1
ATOM 670 C CA . TYR A 1 86 ? 8.958 0.457 -19.726 1.00 92.12 86 TYR A CA 1
ATOM 671 C C . TYR A 1 86 ? 10.164 0.285 -20.652 1.00 92.12 86 TYR A C 1
ATOM 673 O O . TYR A 1 86 ? 11.218 0.895 -20.455 1.00 92.12 86 TYR A O 1
ATOM 681 N N . PHE A 1 87 ? 9.995 -0.522 -21.695 1.00 83.88 87 PHE A N 1
ATOM 682 C CA . PHE A 1 87 ? 11.002 -0.716 -22.732 1.00 83.88 87 PHE A CA 1
ATOM 683 C C . PHE A 1 87 ? 10.709 0.267 -23.877 1.00 83.88 87 PHE A C 1
ATOM 685 O O . PHE A 1 87 ? 9.734 0.084 -24.602 1.00 83.88 87 PHE A O 1
ATOM 692 N N .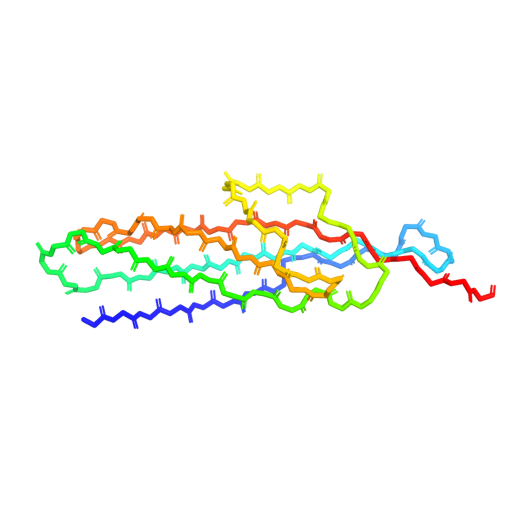 PHE A 1 88 ? 11.517 1.328 -23.991 1.00 64.94 88 PHE A N 1
ATOM 693 C CA . PHE A 1 88 ? 11.418 2.366 -25.030 1.00 64.94 88 PHE A CA 1
ATOM 694 C C . PHE A 1 88 ? 12.677 2.441 -25.887 1.00 64.94 88 PHE A C 1
ATOM 696 O O . PHE A 1 88 ? 13.774 2.626 -25.297 1.00 64.94 88 PHE A O 1
#

Secondary structure (DSSP, 8-state):
-EEEEEEEEEEEEEETTEEEEEEEEEEEE-SSS-EEEEEEEE--TTEEEEEESS-EEE-SSSEEEEEEEE-TTEEEEEEEEEEEE---

pLDDT: mean 96.72, std 4.12, range [64.94, 98.62]

Sequence (88 aa):
DVSGERIQTESVNVRKGVYLDSYEITLENQKDTEIEVVVVERIGPYATVTSNSDAFEKKSATEIEFTVKVPAKGEKTVSYTVETRYFF

Organism: NCBI:txid3101447

Foldseek 3Di:
DKDKDKDFPDWDDPDVQKIKIKMKMKIFAQAQAKDKDKDKFFQDAQKDWPDKPADWDDPDRGIIIGTDIAGHRGMDMIMTMIMHGDDD

Radius of gyration: 14.5 Å; chains: 1; bounding box: 34×22×44 Å